Protein AF-A0A7U4E8X8-F1 (afdb_monomer_lite)

pLDDT: mean 73.81, std 9.33, range [55.28, 93.12]

Sequence (133 aa):
MQKDKVYFARKFGVAEKDIVPEFLPVLIVSDQLAESTQALIEKVNGSITTHQHFYDKASPWAVFMNRWGWGAWAFLGLVIFSFLLMFFSTNRQKLAQLESVMIYNDSTKTYFIDRRFYKVVNTKSKKGIELIP

Secondary structure (DSSP, 8-state):
-HHHHHHHHHHHT--GGGS-GGGHHHHHHHHHHHHHHHHHHHHHHHHHHHHHHHHHHS-HHHHHHHHHHHHHHHHHHHHHHHHHHHHHHHHHHHHHHHHHTEEEETTTTEEEE-TTSEEEEE-SS-EEEEEP-

Organism: Runella slithyformis (strain ATCC 29530 / DSM 19594 / LMG 11500 / NCIMB 11436 / LSU 4) (NCBI:txid761193)

Foldseek 3Di:
DQVLLVVVCVVVVHDSVPDDPVCSVVVVVVVVVVVVVVVVVVVVVVVVVVVVVCVVPPDPVVVVCVVVVVVVVVVVVVVVVVVVVVVVVVVVVVVVVVVVQWDADPVVRDTDRDPVQWDQDDDPVDGDIDGDD

Structure (mmCIF, N/CA/C/O backbone):
data_AF-A0A7U4E8X8-F1
#
_entry.id   AF-A0A7U4E8X8-F1
#
loop_
_atom_site.group_PDB
_atom_site.id
_atom_site.type_symbol
_atom_site.label_atom_id
_atom_site.label_alt_id
_atom_site.label_comp_id
_atom_site.label_asym_id
_atom_site.label_entity_id
_atom_site.label_seq_id
_atom_site.pdbx_PDB_ins_code
_atom_site.Cartn_x
_atom_site.Cartn_y
_atom_site.Cartn_z
_atom_site.occupancy
_atom_site.B_iso_or_equiv
_atom_site.auth_seq_id
_atom_site.auth_comp_id
_atom_site.auth_asym_id
_atom_site.auth_atom_id
_atom_site.pdbx_PDB_model_num
ATOM 1 N N . MET A 1 1 ? 2.972 26.895 -38.877 1.00 59.22 1 MET A N 1
ATOM 2 C CA . MET A 1 1 ? 2.533 26.167 -40.091 1.00 59.22 1 MET A CA 1
ATOM 3 C C . MET A 1 1 ? 3.669 25.864 -41.063 1.00 59.22 1 MET A C 1
ATOM 5 O O . MET A 1 1 ? 3.952 24.691 -41.247 1.00 59.22 1 MET A O 1
ATOM 9 N N . GLN A 1 2 ? 4.341 26.845 -41.686 1.00 62.38 2 GLN A N 1
ATOM 10 C CA . GLN A 1 2 ? 5.398 26.534 -42.672 1.00 62.38 2 GLN A CA 1
ATOM 11 C C . GLN A 1 2 ? 6.643 25.889 -42.034 1.00 62.38 2 GLN A C 1
ATOM 13 O O . GLN A 1 2 ? 7.151 24.906 -42.556 1.00 62.38 2 GLN A O 1
ATOM 18 N N . LYS A 1 3 ? 7.066 26.357 -40.848 1.00 73.94 3 LYS A N 1
ATOM 19 C CA . LYS A 1 3 ? 8.163 25.738 -40.074 1.00 73.94 3 LYS A CA 1
ATOM 20 C C . LYS A 1 3 ? 7.860 24.291 -39.658 1.00 73.94 3 LYS A C 1
ATOM 22 O O . LYS A 1 3 ? 8.739 23.440 -39.730 1.00 73.94 3 LYS A O 1
ATOM 27 N N . ASP A 1 4 ? 6.611 24.015 -39.293 1.00 68.19 4 ASP A N 1
ATOM 28 C CA . ASP A 1 4 ? 6.168 22.683 -38.863 1.00 68.19 4 ASP A CA 1
ATOM 29 C C . ASP A 1 4 ? 6.110 21.710 -40.052 1.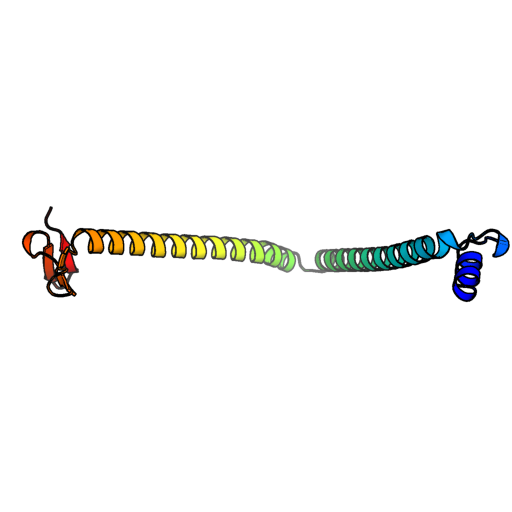00 68.19 4 ASP A C 1
ATOM 31 O O . ASP A 1 4 ? 6.526 20.562 -39.935 1.00 68.19 4 ASP A O 1
ATOM 35 N N . LYS A 1 5 ? 5.693 22.181 -41.240 1.00 70.62 5 LYS A N 1
ATOM 36 C CA . LYS A 1 5 ? 5.757 21.386 -42.478 1.00 70.62 5 LYS A CA 1
ATOM 37 C C . LYS A 1 5 ? 7.185 20.995 -42.840 1.00 70.62 5 LYS A C 1
ATOM 39 O O . LYS A 1 5 ? 7.423 19.831 -43.135 1.00 70.62 5 LYS A O 1
ATOM 44 N N . VAL A 1 6 ? 8.124 21.940 -42.777 1.00 79.00 6 VAL A N 1
ATOM 45 C CA . VAL A 1 6 ? 9.552 21.690 -43.045 1.00 79.00 6 VAL A CA 1
ATOM 46 C C . VAL A 1 6 ? 10.113 20.658 -42.057 1.00 79.00 6 VAL A C 1
ATOM 48 O O . VAL A 1 6 ? 10.852 19.753 -42.446 1.00 79.00 6 VAL A O 1
ATOM 51 N N . TYR A 1 7 ? 9.736 20.762 -40.779 1.00 82.00 7 TYR A N 1
ATOM 52 C CA . TYR A 1 7 ? 10.145 19.818 -39.739 1.00 82.00 7 TYR A CA 1
ATOM 53 C C . TYR A 1 7 ? 9.648 18.393 -40.024 1.00 82.00 7 TYR A C 1
ATOM 55 O O . TYR A 1 7 ? 10.458 17.466 -40.072 1.00 82.00 7 TYR A O 1
ATOM 63 N N . PHE A 1 8 ? 8.350 18.209 -40.287 1.00 80.44 8 PHE A N 1
ATOM 64 C CA . PHE A 1 8 ? 7.788 16.879 -40.551 1.00 80.44 8 PHE A CA 1
ATOM 65 C C . PHE A 1 8 ? 8.211 16.296 -41.900 1.00 80.44 8 PHE A C 1
ATOM 67 O O . PHE A 1 8 ? 8.460 15.095 -41.984 1.00 80.44 8 PHE A O 1
ATOM 74 N N . ALA A 1 9 ? 8.382 17.131 -42.927 1.00 78.31 9 ALA A N 1
ATOM 75 C CA . ALA A 1 9 ? 8.940 16.727 -44.216 1.00 78.31 9 ALA A CA 1
ATOM 76 C C . ALA A 1 9 ? 10.332 16.109 -44.045 1.00 78.31 9 ALA A C 1
ATOM 78 O O . ALA A 1 9 ? 10.613 15.025 -44.555 1.00 78.31 9 ALA A O 1
ATOM 79 N N . ARG A 1 10 ? 11.188 16.750 -43.240 1.00 82.62 10 ARG A N 1
ATOM 80 C CA . ARG A 1 10 ? 12.518 16.226 -42.917 1.00 82.62 10 ARG A CA 1
ATOM 81 C C . ARG A 1 10 ? 12.459 14.985 -42.020 1.00 82.62 10 ARG A C 1
ATOM 83 O O . ARG A 1 10 ? 13.220 14.055 -42.258 1.00 82.62 10 ARG A O 1
ATOM 90 N N . LYS A 1 11 ? 11.582 14.960 -41.011 1.00 79.62 11 LYS A N 1
ATOM 91 C CA . LYS A 1 11 ? 11.479 13.862 -40.030 1.00 79.62 11 LYS A CA 1
ATOM 92 C C . LYS A 1 11 ? 10.963 12.558 -40.642 1.00 79.62 11 LYS A C 1
ATOM 94 O O . LYS A 1 11 ? 11.456 11.493 -40.290 1.00 79.62 11 LYS A O 1
ATOM 99 N N . PHE A 1 12 ? 10.017 12.645 -41.576 1.00 78.88 12 PHE A N 1
ATOM 100 C CA . PHE A 1 12 ? 9.418 11.483 -42.241 1.00 78.88 12 PHE A CA 1
ATOM 101 C C . PHE A 1 12 ? 9.960 11.228 -43.658 1.00 78.88 12 PHE A C 1
ATOM 103 O O . PHE A 1 12 ? 9.566 10.251 -44.287 1.00 78.88 12 PHE A O 1
ATOM 110 N N . GLY A 1 13 ? 10.859 12.080 -44.168 1.00 79.81 13 GLY A N 1
ATOM 111 C CA . GLY A 1 13 ? 11.460 11.927 -45.498 1.00 79.81 13 GLY A CA 1
ATOM 112 C C . GLY A 1 13 ? 10.490 12.175 -46.660 1.00 79.81 13 GLY A C 1
ATOM 113 O O . GLY A 1 13 ? 10.628 11.558 -47.713 1.00 79.81 13 GLY A O 1
ATOM 114 N N . VAL A 1 14 ? 9.504 13.057 -46.478 1.00 81.50 14 VAL A N 1
ATOM 115 C CA . VAL A 1 14 ? 8.430 13.340 -47.450 1.00 81.50 14 VAL A CA 1
ATOM 116 C C . VAL A 1 14 ? 8.562 14.774 -47.968 1.00 81.50 14 VAL A C 1
ATOM 118 O O . VAL A 1 14 ? 9.015 15.653 -47.238 1.00 81.50 14 VAL A O 1
ATOM 121 N N . ALA A 1 15 ? 8.178 15.054 -49.217 1.00 77.06 15 ALA A N 1
ATOM 122 C CA . ALA A 1 15 ? 8.233 16.417 -49.744 1.00 77.06 15 ALA A CA 1
ATOM 123 C C . ALA A 1 15 ? 7.176 17.324 -49.079 1.00 77.06 15 ALA A C 1
ATOM 125 O O . ALA A 1 15 ? 6.031 16.925 -48.880 1.00 77.06 15 ALA A O 1
ATOM 126 N N . GLU A 1 16 ? 7.527 18.583 -48.786 1.00 72.38 16 GLU A N 1
ATOM 127 C CA . GLU A 1 16 ? 6.652 19.541 -48.073 1.00 72.38 16 GLU A CA 1
ATOM 128 C C . GLU A 1 16 ? 5.286 19.765 -48.742 1.00 72.38 16 GLU A C 1
ATOM 130 O O . GLU A 1 16 ? 4.295 20.074 -48.073 1.00 72.38 16 GLU A O 1
ATOM 135 N N . LYS A 1 17 ? 5.239 19.604 -50.068 1.00 75.19 17 LYS A N 1
ATOM 136 C CA . LYS A 1 17 ? 4.032 19.719 -50.896 1.00 75.19 17 LYS A CA 1
ATOM 137 C C . LYS A 1 17 ? 3.014 18.601 -50.649 1.00 75.19 17 LYS A C 1
ATOM 139 O O . LYS A 1 17 ? 1.827 18.829 -50.854 1.00 75.19 17 LYS A O 1
ATOM 144 N N . ASP A 1 18 ? 3.466 17.445 -50.170 1.00 76.62 18 ASP A N 1
ATOM 145 C CA . ASP A 1 18 ? 2.624 16.269 -49.937 1.00 76.62 18 ASP A CA 1
ATOM 146 C C . ASP A 1 18 ? 2.030 16.271 -48.513 1.00 76.62 18 ASP A C 1
ATOM 148 O O . ASP A 1 18 ? 1.150 15.474 -48.190 1.00 76.62 18 ASP A O 1
ATOM 152 N N . ILE A 1 19 ? 2.460 17.208 -47.654 1.00 71.38 19 ILE A N 1
ATOM 153 C CA . ILE A 1 19 ? 1.908 17.394 -46.308 1.00 71.38 19 ILE A CA 1
ATOM 154 C C . ILE A 1 19 ? 0.700 18.329 -46.385 1.00 71.38 19 ILE A C 1
ATOM 156 O O . ILE A 1 19 ? 0.827 19.561 -46.480 1.00 71.38 19 ILE A O 1
ATOM 160 N N . VAL A 1 20 ? -0.491 17.739 -46.299 1.00 81.06 20 VAL A N 1
ATOM 161 C CA . VAL A 1 20 ? -1.758 18.479 -46.258 1.00 81.06 20 VAL A CA 1
ATOM 162 C C . VAL A 1 20 ? -1.817 19.328 -44.975 1.00 81.06 20 VAL A C 1
ATOM 164 O O . VAL A 1 20 ? -1.555 18.809 -43.887 1.00 81.06 20 VAL A O 1
ATOM 167 N N . PRO A 1 21 ? -2.162 20.631 -45.058 1.00 75.88 21 PRO A N 1
ATOM 168 C CA . PRO A 1 21 ? -2.203 21.519 -43.894 1.00 75.88 21 PRO A CA 1
ATOM 169 C C . PRO A 1 21 ? -3.143 21.055 -42.774 1.00 75.88 21 PRO A C 1
ATOM 171 O O . PRO A 1 21 ? -2.901 21.355 -41.611 1.00 75.88 21 PRO A O 1
ATOM 174 N N . GLU A 1 22 ? -4.198 20.321 -43.120 1.00 80.44 22 GLU A N 1
ATOM 175 C CA . GLU A 1 22 ? -5.218 19.825 -42.190 1.00 80.44 22 GLU A CA 1
ATOM 176 C C . GLU A 1 22 ? -4.699 18.709 -41.271 1.00 80.44 22 GLU A C 1
ATOM 178 O O . GLU A 1 22 ? -5.175 18.572 -40.148 1.00 80.44 22 GLU A O 1
ATOM 183 N N . PHE A 1 23 ? -3.674 17.959 -41.696 1.00 76.44 23 PHE A N 1
ATOM 184 C CA . PHE A 1 23 ? -3.066 16.893 -40.889 1.00 76.44 23 PHE A CA 1
ATOM 185 C C . PHE A 1 23 ? -1.913 17.377 -40.000 1.00 76.44 23 PHE A C 1
ATOM 187 O O . PHE A 1 23 ? -1.469 16.635 -39.128 1.00 76.44 23 PHE A O 1
ATOM 194 N N . LEU A 1 24 ? -1.446 18.623 -40.154 1.00 77.56 24 LEU A N 1
ATOM 195 C CA . LEU A 1 24 ? -0.384 19.198 -39.314 1.00 77.56 24 LEU A CA 1
ATOM 196 C C . LEU A 1 24 ? -0.677 19.129 -37.810 1.00 77.56 24 LEU A C 1
ATOM 198 O O . LEU A 1 24 ? 0.211 18.701 -37.078 1.00 77.56 24 LEU A O 1
ATOM 202 N N . PRO A 1 25 ? -1.873 19.505 -37.317 1.00 80.12 25 PRO A N 1
ATOM 203 C CA . PRO A 1 25 ? -2.171 19.422 -35.890 1.00 80.12 25 PRO A CA 1
ATOM 204 C C . PRO A 1 25 ? -2.104 17.982 -35.372 1.00 80.12 25 PRO A C 1
ATOM 206 O O . PRO A 1 25 ? -1.590 17.743 -34.284 1.00 80.12 25 PRO A O 1
ATOM 209 N N . VAL A 1 26 ? -2.564 17.017 -36.174 1.00 81.62 26 VAL A N 1
ATOM 210 C CA . VAL A 1 26 ? -2.530 15.588 -35.830 1.00 81.62 26 VAL A CA 1
ATOM 211 C C . VAL A 1 26 ? -1.090 15.080 -35.786 1.00 81.62 26 VAL A C 1
ATOM 213 O O . VAL A 1 26 ? -0.721 14.398 -34.833 1.00 81.62 26 VAL A O 1
ATOM 216 N N . LEU A 1 27 ? -0.258 15.463 -36.760 1.00 79.62 27 LEU A N 1
ATOM 217 C CA . LEU A 1 27 ? 1.166 15.120 -36.787 1.00 79.62 27 LEU A CA 1
ATOM 218 C C . LEU A 1 27 ? 1.900 15.691 -35.568 1.00 79.62 27 LEU A C 1
ATOM 220 O O . LEU A 1 27 ? 2.609 14.947 -34.898 1.00 79.62 27 LEU A O 1
ATOM 224 N N . ILE A 1 28 ? 1.654 16.957 -35.214 1.00 82.06 28 ILE A N 1
ATOM 225 C CA . ILE A 1 28 ? 2.233 17.602 -34.023 1.00 82.06 28 ILE A CA 1
ATOM 226 C C . ILE A 1 28 ? 1.855 16.850 -32.746 1.00 82.06 28 ILE A C 1
ATOM 228 O O . ILE A 1 28 ? 2.731 16.520 -31.950 1.00 82.06 28 ILE A O 1
ATOM 232 N N . VAL A 1 29 ? 0.569 16.543 -32.561 1.00 82.56 29 VAL A N 1
ATOM 233 C CA . VAL A 1 29 ? 0.095 15.827 -31.36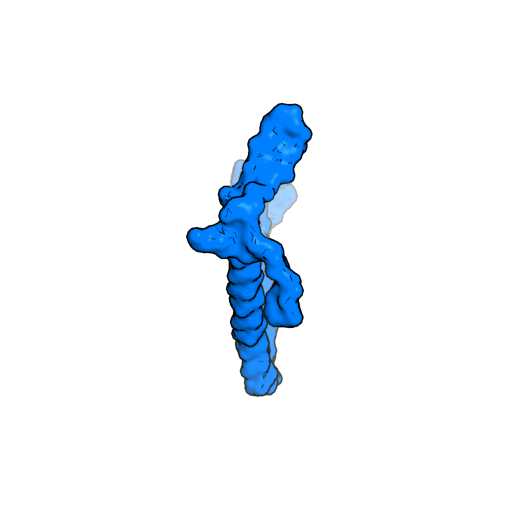8 1.00 82.56 29 VAL A CA 1
ATOM 234 C C . VAL A 1 29 ? 0.667 14.411 -31.314 1.00 82.56 29 VAL A C 1
ATOM 236 O O . VAL A 1 29 ? 1.111 13.974 -30.255 1.00 82.56 29 VAL A O 1
ATOM 239 N N . SER A 1 30 ? 0.700 13.697 -32.442 1.00 81.06 30 SER A N 1
ATOM 240 C CA . SER A 1 30 ? 1.253 12.340 -32.502 1.00 81.06 30 SER A CA 1
ATOM 241 C C . SER A 1 30 ? 2.744 12.303 -32.171 1.00 81.06 30 SER A C 1
ATOM 243 O O . SER A 1 30 ? 3.205 11.380 -31.504 1.00 81.06 30 SER A O 1
ATOM 245 N N . ASP A 1 31 ? 3.479 13.336 -32.575 1.00 82.69 31 ASP A N 1
ATOM 246 C CA . ASP A 1 31 ? 4.912 13.435 -32.352 1.00 82.69 31 ASP A CA 1
ATOM 247 C C . ASP A 1 31 ? 5.246 13.744 -30.891 1.00 82.69 31 ASP A C 1
ATOM 249 O O . ASP A 1 31 ? 6.073 13.076 -30.276 1.00 82.69 31 ASP A O 1
ATOM 253 N N . GLN A 1 32 ? 4.503 14.675 -30.290 1.00 84.06 32 GLN A N 1
ATOM 254 C CA . GLN A 1 32 ? 4.576 14.947 -28.855 1.00 84.06 32 GLN A CA 1
ATOM 255 C C . GLN A 1 32 ? 4.209 13.709 -28.026 1.00 84.06 32 GLN A C 1
ATOM 257 O O . GLN A 1 32 ? 4.842 13.419 -27.007 1.00 84.06 32 GLN A O 1
ATOM 262 N N . LEU A 1 33 ? 3.209 12.941 -28.469 1.00 82.19 33 LEU A N 1
ATOM 263 C CA . LEU A 1 33 ? 2.829 11.692 -27.820 1.00 82.19 33 LEU A CA 1
ATOM 264 C C . LEU A 1 33 ? 3.950 10.650 -27.933 1.00 82.19 33 LEU A C 1
ATOM 266 O O . LEU A 1 33 ? 4.285 10.011 -26.935 1.00 82.19 33 LEU A O 1
ATOM 270 N N . ALA A 1 34 ? 4.565 10.508 -29.108 1.00 83.44 34 ALA A N 1
ATOM 271 C CA . ALA A 1 34 ? 5.676 9.591 -29.334 1.00 83.44 34 ALA A CA 1
ATOM 272 C C . ALA A 1 34 ? 6.892 9.942 -28.462 1.00 83.44 34 ALA A C 1
ATOM 274 O O . ALA A 1 34 ? 7.420 9.060 -27.785 1.00 83.44 34 ALA A O 1
ATOM 275 N N . GLU A 1 35 ? 7.277 11.219 -28.393 1.00 83.12 35 GLU A N 1
ATOM 276 C CA . GLU A 1 35 ? 8.370 11.696 -27.535 1.00 83.12 35 GLU A CA 1
ATOM 277 C C . GLU A 1 35 ? 8.077 11.449 -26.049 1.00 83.12 35 GLU A C 1
ATOM 279 O O . GLU A 1 35 ? 8.921 10.923 -25.322 1.00 83.12 35 GLU A O 1
ATOM 284 N N . SER A 1 36 ? 6.857 11.749 -25.591 1.00 80.88 36 SER A N 1
ATOM 285 C CA . SER A 1 36 ? 6.466 11.500 -24.196 1.00 80.88 36 SER A CA 1
ATOM 286 C C . SER A 1 36 ? 6.458 10.007 -23.848 1.00 80.88 36 SER A C 1
ATOM 288 O O . SER A 1 36 ? 6.861 9.620 -22.749 1.00 80.88 36 SER A O 1
ATOM 290 N N . THR A 1 37 ? 6.065 9.160 -24.802 1.00 80.50 37 THR A N 1
ATOM 291 C CA . THR A 1 37 ? 6.034 7.706 -24.633 1.00 80.50 37 THR A CA 1
ATOM 292 C C . THR A 1 37 ? 7.448 7.135 -24.612 1.00 80.50 37 THR A C 1
ATOM 294 O O . THR A 1 37 ? 7.749 6.309 -23.756 1.00 80.50 37 THR A O 1
ATOM 297 N N . GLN A 1 38 ? 8.348 7.604 -25.481 1.00 75.56 38 GLN A N 1
ATOM 298 C CA . GLN A 1 38 ? 9.761 7.212 -25.460 1.00 75.56 38 GLN A CA 1
ATOM 299 C C . GLN A 1 38 ? 10.441 7.623 -24.153 1.00 75.56 38 GLN A C 1
ATOM 301 O O . GLN A 1 38 ? 11.083 6.789 -23.519 1.00 75.56 38 GLN A O 1
ATOM 306 N N . ALA A 1 39 ? 10.217 8.850 -23.679 1.00 74.56 39 ALA A N 1
ATOM 307 C CA . ALA A 1 39 ? 10.739 9.300 -22.391 1.00 74.56 39 ALA A CA 1
ATOM 308 C C . ALA A 1 39 ? 10.194 8.466 -21.215 1.00 74.56 39 ALA A C 1
ATOM 310 O O . ALA A 1 39 ? 10.909 8.203 -20.244 1.00 74.56 39 ALA A O 1
ATOM 311 N N . LEU A 1 40 ? 8.931 8.032 -21.281 1.00 74.19 40 LEU A N 1
ATOM 312 C CA . LEU A 1 40 ? 8.349 7.132 -20.286 1.00 74.19 40 LEU A CA 1
ATOM 313 C C . LEU A 1 40 ? 8.987 5.738 -20.352 1.00 74.19 40 LEU A C 1
ATOM 315 O O . LEU A 1 40 ? 9.342 5.190 -19.312 1.00 74.19 40 LEU A O 1
ATOM 319 N N . ILE A 1 41 ? 9.182 5.191 -21.554 1.00 74.00 41 ILE A N 1
ATOM 320 C CA . ILE A 1 41 ? 9.847 3.901 -21.775 1.00 74.00 41 ILE A CA 1
ATOM 321 C C . ILE A 1 41 ? 11.285 3.943 -21.251 1.00 74.00 41 ILE A C 1
ATOM 323 O O . ILE A 1 41 ? 11.697 3.024 -20.551 1.00 74.00 41 ILE A O 1
ATOM 327 N N . GLU A 1 42 ? 12.038 5.010 -21.512 1.00 72.38 42 GLU A N 1
ATOM 328 C CA . GLU A 1 42 ? 13.397 5.180 -20.990 1.00 72.38 42 GLU A CA 1
ATOM 329 C C . GLU A 1 42 ? 13.424 5.264 -19.463 1.00 72.38 42 GLU A C 1
ATOM 331 O O . GLU A 1 42 ? 14.262 4.624 -18.831 1.00 72.38 42 GLU A O 1
ATOM 336 N N . LYS A 1 43 ? 12.478 5.979 -18.842 1.00 71.25 43 LYS A N 1
ATOM 337 C CA . LYS A 1 43 ? 12.349 6.021 -17.376 1.00 71.25 43 LYS A CA 1
ATOM 338 C C . LYS A 1 43 ? 11.995 4.661 -16.788 1.00 71.25 43 LYS A C 1
ATOM 340 O O . LYS A 1 43 ? 12.541 4.290 -15.751 1.00 71.25 43 LYS A O 1
ATOM 345 N N . VAL A 1 44 ? 11.103 3.916 -17.434 1.00 69.38 44 VAL A N 1
ATOM 346 C CA . VAL A 1 44 ? 10.720 2.565 -17.013 1.00 69.38 44 VAL A CA 1
ATOM 347 C C . VAL A 1 44 ? 11.900 1.608 -17.174 1.00 69.38 44 VAL A C 1
ATOM 349 O O . VAL A 1 44 ? 12.244 0.919 -16.220 1.00 69.38 44 VAL A O 1
ATOM 352 N N . ASN A 1 45 ? 12.597 1.629 -18.309 1.00 68.88 45 ASN A N 1
ATOM 353 C CA . ASN A 1 45 ? 13.802 0.831 -18.536 1.00 68.88 45 ASN A CA 1
ATOM 354 C C . ASN A 1 45 ? 14.920 1.200 -17.547 1.00 68.88 45 ASN A C 1
ATOM 356 O O . ASN A 1 45 ? 15.567 0.314 -16.992 1.00 68.88 45 ASN A O 1
ATOM 360 N N . GLY A 1 46 ? 15.111 2.488 -17.255 1.00 67.38 46 GLY A N 1
ATOM 361 C CA . GLY A 1 46 ? 16.036 2.979 -16.231 1.00 67.38 46 GLY A CA 1
ATOM 362 C C . GLY A 1 46 ? 15.658 2.517 -14.820 1.00 67.38 46 GLY A C 1
ATOM 363 O O . GLY A 1 46 ? 16.508 2.071 -14.054 1.00 67.38 46 GLY A O 1
ATOM 364 N N . SER A 1 47 ? 14.372 2.549 -14.473 1.00 64.44 47 SER A N 1
ATOM 365 C CA . SER A 1 47 ? 13.868 2.050 -13.190 1.00 64.44 47 SER A CA 1
ATOM 366 C C . SER A 1 47 ? 14.044 0.534 -13.059 1.00 64.44 47 SER A C 1
ATOM 368 O O . SER A 1 47 ? 14.557 0.067 -12.042 1.00 64.44 47 SER A O 1
ATOM 370 N N . ILE A 1 48 ? 13.714 -0.232 -14.103 1.00 60.81 48 ILE A N 1
ATOM 371 C CA . ILE A 1 48 ? 13.877 -1.692 -14.147 1.00 60.81 48 ILE A CA 1
ATOM 372 C C . ILE A 1 48 ? 15.354 -2.071 -14.023 1.00 60.81 48 ILE A C 1
ATOM 374 O O . ILE A 1 48 ? 15.702 -2.900 -13.185 1.00 60.81 48 ILE A O 1
ATOM 378 N N . THR A 1 49 ? 16.237 -1.428 -14.790 1.00 61.06 49 THR A N 1
ATOM 379 C CA . THR A 1 49 ? 17.687 -1.674 -14.713 1.00 61.06 49 THR A CA 1
ATOM 380 C C . THR A 1 49 ? 18.261 -1.298 -13.350 1.00 61.06 49 THR A C 1
ATOM 382 O O . THR A 1 49 ? 19.083 -2.039 -12.821 1.00 61.06 49 THR A O 1
ATOM 385 N N . THR A 1 50 ? 17.789 -0.218 -12.723 1.00 59.84 50 THR A N 1
ATOM 386 C CA . THR A 1 50 ? 18.214 0.169 -11.366 1.00 59.84 50 THR A CA 1
ATOM 387 C C . THR A 1 50 ? 17.752 -0.843 -10.317 1.00 59.84 50 THR A C 1
ATOM 389 O O . THR A 1 50 ? 18.533 -1.236 -9.450 1.00 59.84 50 THR A O 1
ATOM 392 N N . HIS A 1 51 ? 16.504 -1.314 -10.405 1.00 59.72 51 HIS A N 1
ATOM 393 C CA . HIS A 1 51 ? 15.993 -2.366 -9.529 1.00 59.72 51 HIS A CA 1
ATOM 394 C C . HIS A 1 51 ? 16.767 -3.672 -9.709 1.00 59.72 51 HIS A C 1
ATOM 396 O O . HIS A 1 51 ? 17.181 -4.271 -8.720 1.00 59.72 51 HIS A O 1
ATOM 402 N N 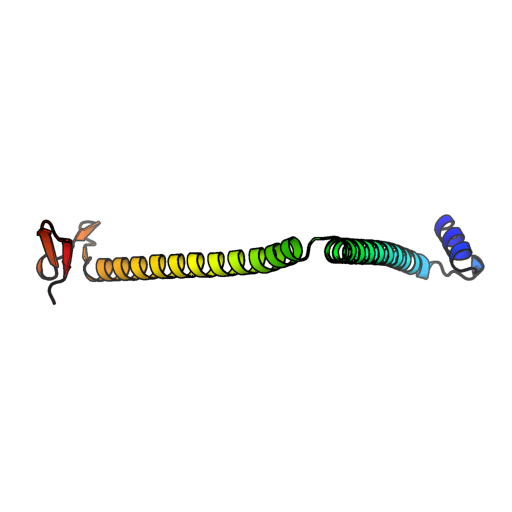. GLN A 1 52 ? 17.014 -4.089 -10.948 1.00 60.00 52 GLN A N 1
ATOM 403 C CA . GLN A 1 52 ? 17.738 -5.320 -11.241 1.00 60.00 52 GLN A CA 1
ATOM 404 C C . GLN A 1 52 ? 19.194 -5.24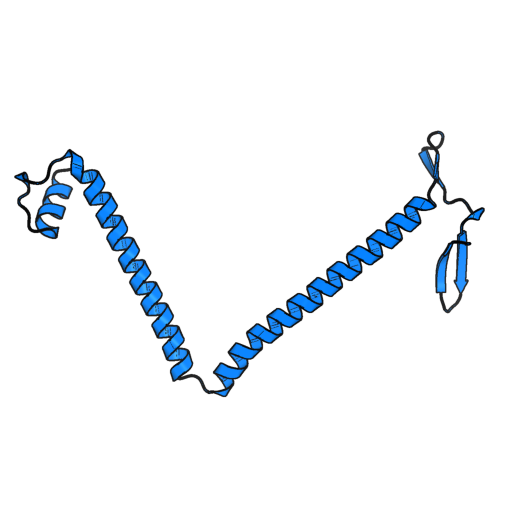7 -10.776 1.00 60.00 52 GLN A C 1
ATOM 406 O O . GLN A 1 52 ? 19.662 -6.139 -10.081 1.00 60.00 52 GLN A O 1
ATOM 411 N N . HIS A 1 53 ? 19.867 -4.124 -11.015 1.00 60.38 53 HIS A N 1
ATOM 412 C CA . HIS A 1 53 ? 21.236 -3.902 -10.562 1.00 60.38 53 HIS A CA 1
ATOM 413 C C . HIS A 1 53 ? 21.353 -3.833 -9.026 1.00 60.38 53 HIS A C 1
ATOM 415 O O . HIS A 1 53 ? 22.384 -4.212 -8.468 1.00 60.38 53 HIS A O 1
ATOM 421 N N . PHE A 1 54 ? 20.304 -3.387 -8.321 1.00 61.09 54 PHE A N 1
ATOM 422 C CA . PHE A 1 54 ? 20.225 -3.517 -6.865 1.00 61.09 54 PHE A CA 1
ATOM 423 C C . PHE A 1 54 ? 20.121 -4.987 -6.445 1.00 61.09 54 PHE A C 1
ATOM 425 O O . PHE A 1 54 ? 20.869 -5.403 -5.571 1.00 61.09 54 PHE A O 1
ATOM 432 N N . TYR A 1 55 ? 19.260 -5.791 -7.072 1.00 60.22 55 TYR A N 1
ATOM 433 C CA . TYR A 1 55 ? 19.137 -7.216 -6.739 1.00 60.22 55 TYR A CA 1
ATOM 434 C C . TYR A 1 55 ? 20.377 -8.044 -7.111 1.00 60.22 55 TYR A C 1
ATOM 436 O O . TYR A 1 55 ? 20.705 -8.975 -6.381 1.00 60.22 55 TYR A O 1
ATOM 444 N N . ASP A 1 56 ? 21.095 -7.673 -8.173 1.00 64.00 56 ASP A N 1
ATOM 445 C CA . ASP A 1 56 ? 22.303 -8.372 -8.630 1.00 64.00 56 ASP A CA 1
ATOM 446 C C . ASP A 1 56 ? 23.540 -8.059 -7.768 1.00 64.00 56 ASP A C 1
ATOM 448 O O . ASP A 1 56 ? 24.442 -8.889 -7.654 1.00 64.00 56 ASP A O 1
ATOM 452 N N . LYS A 1 57 ? 23.610 -6.865 -7.156 1.00 67.50 57 LYS A N 1
ATOM 453 C CA . LYS A 1 57 ? 24.761 -6.428 -6.337 1.00 67.50 57 LYS A CA 1
ATOM 454 C C . LYS A 1 57 ? 24.495 -6.379 -4.835 1.00 67.50 57 LYS A C 1
ATOM 456 O O . LYS A 1 57 ? 25.446 -6.265 -4.060 1.00 67.50 57 LYS A O 1
ATOM 461 N N . ALA A 1 58 ? 23.239 -6.420 -4.401 1.00 65.19 58 ALA A N 1
ATOM 462 C CA . ALA A 1 58 ? 22.909 -6.438 -2.983 1.00 65.19 58 ALA A CA 1
ATOM 463 C C . ALA A 1 58 ? 23.243 -7.800 -2.372 1.00 65.19 58 ALA A C 1
ATOM 465 O O . ALA A 1 58 ? 23.079 -8.851 -2.990 1.00 65.19 58 ALA A O 1
ATOM 466 N N . SER A 1 59 ? 23.682 -7.789 -1.113 1.00 77.31 59 SER A N 1
ATOM 467 C CA . SER A 1 59 ? 23.882 -9.036 -0.384 1.00 77.31 59 SER A CA 1
ATOM 468 C C . SER A 1 59 ? 22.547 -9.791 -0.268 1.00 77.31 59 SER A C 1
ATOM 470 O O . SER A 1 59 ? 21.498 -9.159 -0.086 1.00 77.31 59 SER A O 1
ATOM 472 N N . PRO A 1 60 ? 22.554 -11.137 -0.303 1.00 74.88 60 PRO A N 1
ATOM 473 C CA . PRO A 1 60 ? 21.338 -11.936 -0.136 1.00 74.88 60 PRO A CA 1
ATOM 474 C C . PRO A 1 60 ? 20.552 -11.565 1.129 1.00 74.88 60 PRO A C 1
ATOM 476 O O . PRO A 1 60 ? 19.323 -11.584 1.134 1.00 74.88 60 PRO A O 1
ATOM 479 N N . TRP A 1 61 ? 21.261 -11.146 2.182 1.00 75.06 61 TRP A N 1
ATOM 480 C CA . TRP A 1 61 ? 20.665 -10.660 3.421 1.00 75.06 61 TRP A CA 1
ATOM 481 C C . TRP A 1 61 ? 19.928 -9.327 3.258 1.00 75.06 61 TRP A C 1
ATOM 483 O O . TRP A 1 61 ? 18.819 -9.179 3.762 1.00 75.06 61 TRP A O 1
ATOM 493 N N . ALA A 1 62 ? 20.492 -8.365 2.524 1.00 73.00 62 ALA A N 1
ATOM 494 C CA . ALA A 1 62 ? 19.827 -7.092 2.258 1.00 73.00 62 ALA A CA 1
ATOM 495 C C . ALA A 1 62 ? 18.559 -7.288 1.414 1.00 73.00 62 ALA A C 1
ATOM 497 O O . ALA A 1 62 ? 17.519 -6.710 1.721 1.00 73.00 62 ALA A O 1
ATOM 498 N N . VAL A 1 63 ? 18.612 -8.158 0.402 1.00 71.00 63 VAL A N 1
ATOM 499 C CA . VAL A 1 63 ? 17.447 -8.533 -0.417 1.00 71.00 63 VAL A CA 1
ATOM 500 C C . VAL A 1 63 ? 16.367 -9.210 0.430 1.00 71.00 63 VAL A C 1
ATOM 502 O O . VAL A 1 63 ? 15.185 -8.874 0.318 1.00 71.00 63 VAL A O 1
ATOM 505 N N . PHE A 1 64 ? 16.770 -10.130 1.310 1.00 72.75 64 PHE A N 1
ATOM 506 C CA . PHE A 1 64 ? 15.875 -10.813 2.240 1.00 72.75 64 PHE A CA 1
ATOM 507 C C . PHE A 1 64 ? 15.208 -9.830 3.210 1.00 72.75 64 PHE A C 1
ATOM 509 O O . PHE A 1 64 ? 13.983 -9.802 3.298 1.00 72.75 64 PHE A O 1
ATOM 516 N N . MET A 1 65 ? 15.984 -8.967 3.867 1.00 77.12 65 MET A N 1
ATOM 517 C CA . MET A 1 65 ? 15.475 -7.974 4.818 1.00 77.12 65 MET A CA 1
ATOM 518 C C . MET A 1 65 ? 14.573 -6.936 4.155 1.00 77.12 65 MET A C 1
ATOM 520 O O . MET A 1 65 ? 13.603 -6.510 4.768 1.00 77.12 65 MET A O 1
ATOM 524 N N . ASN A 1 66 ? 14.833 -6.553 2.903 1.00 75.12 66 ASN A N 1
ATOM 525 C CA . ASN A 1 66 ? 13.973 -5.607 2.194 1.00 75.12 66 ASN A CA 1
ATOM 526 C C . ASN A 1 66 ? 12.615 -6.250 1.855 1.00 75.12 66 ASN A C 1
ATOM 528 O O . ASN A 1 66 ? 11.566 -5.671 2.126 1.00 75.12 66 ASN A O 1
ATOM 532 N N . ARG A 1 67 ? 12.612 -7.498 1.360 1.00 73.62 67 ARG A N 1
ATOM 533 C CA . ARG A 1 67 ? 11.376 -8.271 1.130 1.00 73.62 67 ARG A CA 1
ATOM 534 C C . ARG A 1 67 ? 10.580 -8.503 2.417 1.00 73.62 67 ARG A C 1
ATOM 536 O O . ARG A 1 67 ? 9.363 -8.331 2.421 1.00 73.62 67 ARG A O 1
ATOM 543 N N . TRP A 1 68 ? 11.258 -8.864 3.503 1.00 76.50 68 TRP A N 1
ATOM 544 C CA . TRP A 1 68 ? 10.623 -9.092 4.802 1.00 76.50 68 TRP A CA 1
ATOM 545 C C . TRP A 1 68 ? 10.187 -7.803 5.491 1.00 76.50 68 TRP A C 1
ATOM 547 O O . TRP A 1 68 ? 9.150 -7.796 6.145 1.00 76.50 68 TRP A O 1
ATOM 557 N N . GLY A 1 69 ? 10.920 -6.707 5.303 1.00 78.25 69 GLY A N 1
ATOM 558 C CA . GLY A 1 69 ? 10.584 -5.395 5.842 1.00 78.25 69 GLY A CA 1
ATOM 559 C C . GLY A 1 69 ? 9.213 -4.937 5.362 1.00 78.25 69 GLY A C 1
ATOM 560 O O . GLY A 1 69 ? 8.357 -4.618 6.181 1.00 78.25 69 GLY A O 1
ATOM 561 N N . TRP A 1 70 ? 8.953 -5.002 4.052 1.00 79.56 70 TRP A N 1
ATOM 562 C CA . TRP A 1 70 ? 7.639 -4.658 3.496 1.00 79.56 70 TRP A CA 1
ATOM 563 C C . TRP A 1 70 ? 6.515 -5.567 4.010 1.00 79.56 70 TRP A C 1
ATOM 565 O O . TRP A 1 70 ? 5.442 -5.072 4.354 1.00 79.56 70 TRP A O 1
ATOM 575 N N . GLY A 1 71 ? 6.763 -6.876 4.127 1.00 80.19 71 GLY A N 1
ATOM 576 C CA . GLY A 1 71 ? 5.794 -7.821 4.693 1.00 80.19 71 GLY A CA 1
ATOM 577 C C . GLY A 1 71 ? 5.479 -7.549 6.168 1.00 80.19 71 GLY A C 1
ATOM 578 O O . GLY A 1 71 ? 4.313 -7.548 6.564 1.00 80.19 71 GLY A O 1
ATOM 579 N N . ALA A 1 72 ? 6.500 -7.249 6.973 1.00 84.31 72 ALA A N 1
ATOM 580 C CA . ALA A 1 72 ? 6.353 -6.918 8.386 1.00 84.31 72 ALA A CA 1
ATOM 581 C C . ALA A 1 72 ? 5.584 -5.604 8.589 1.00 84.31 72 ALA A C 1
ATOM 583 O O . ALA A 1 72 ? 4.692 -5.546 9.435 1.00 84.31 72 ALA A O 1
ATOM 584 N N . TRP A 1 73 ? 5.862 -4.574 7.783 1.00 85.44 73 TRP A N 1
ATOM 585 C CA . TRP A 1 73 ? 5.123 -3.308 7.821 1.00 85.44 73 TRP A CA 1
ATOM 586 C C . TRP A 1 73 ? 3.658 -3.472 7.407 1.00 85.44 73 TRP A C 1
ATOM 588 O O . TRP A 1 73 ? 2.777 -2.916 8.062 1.00 85.44 73 TRP A O 1
ATOM 598 N N . ALA A 1 74 ? 3.375 -4.271 6.373 1.00 84.94 74 ALA A N 1
ATOM 599 C CA . ALA A 1 74 ? 2.005 -4.566 5.955 1.00 84.94 74 ALA A CA 1
ATOM 600 C C . ALA A 1 74 ? 1.218 -5.309 7.049 1.00 84.94 74 ALA A C 1
ATOM 602 O O . ALA A 1 74 ? 0.073 -4.959 7.345 1.00 84.94 74 ALA A O 1
ATOM 603 N N . PHE A 1 75 ? 1.846 -6.294 7.698 1.00 86.69 75 PHE A N 1
ATOM 604 C CA . PHE A 1 75 ? 1.243 -7.022 8.811 1.00 86.69 75 PHE A CA 1
ATOM 605 C C . PHE A 1 75 ? 0.993 -6.114 10.023 1.00 86.69 75 PHE A C 1
ATOM 607 O O . PHE A 1 75 ? -0.105 -6.115 10.579 1.00 86.69 75 PHE A O 1
ATOM 614 N N . LEU A 1 76 ? 1.970 -5.281 10.395 1.00 90.50 76 LEU A N 1
ATOM 615 C CA . LEU A 1 76 ? 1.829 -4.312 11.483 1.00 90.50 76 LEU A CA 1
ATOM 616 C C . LEU A 1 76 ? 0.676 -3.332 11.213 1.00 90.50 76 LEU A C 1
ATOM 618 O O . LEU A 1 76 ? -0.135 -3.069 12.101 1.00 90.50 76 LEU A O 1
ATOM 622 N N . GLY A 1 77 ? 0.560 -2.844 9.974 1.00 91.06 77 GLY A N 1
ATOM 623 C CA . GLY A 1 77 ? -0.537 -1.978 9.546 1.00 91.06 77 GLY A CA 1
ATOM 624 C C . GLY A 1 77 ? -1.908 -2.637 9.714 1.00 91.06 77 GLY A C 1
ATOM 625 O O . GLY A 1 77 ? -2.816 -2.023 10.272 1.00 91.06 77 GLY A O 1
ATOM 626 N N . LEU A 1 78 ? -2.048 -3.905 9.313 1.00 92.12 78 LEU A N 1
ATOM 627 C CA . LEU A 1 78 ? -3.285 -4.674 9.492 1.00 92.12 78 LEU A CA 1
ATOM 628 C C . LEU A 1 78 ? -3.655 -4.869 10.966 1.00 92.12 78 LEU A C 1
ATOM 630 O O . LEU A 1 78 ? -4.829 -4.744 11.323 1.00 92.12 78 LEU A O 1
ATOM 634 N N . VAL A 1 79 ? -2.675 -5.148 11.828 1.00 93.12 79 VAL A N 1
ATOM 635 C CA . VAL A 1 79 ? -2.902 -5.319 13.271 1.00 93.12 79 VAL A CA 1
ATOM 636 C C . VAL A 1 79 ? -3.368 -4.008 13.905 1.00 93.12 79 VAL A C 1
ATOM 638 O O . VAL A 1 79 ? -4.370 -4.000 14.620 1.00 93.12 79 VAL A O 1
ATOM 641 N N . ILE A 1 80 ? -2.700 -2.890 13.603 1.00 91.94 80 ILE A N 1
ATOM 642 C CA . ILE A 1 80 ? -3.084 -1.562 14.109 1.00 91.94 80 ILE A CA 1
ATOM 643 C C . ILE A 1 80 ? -4.488 -1.191 13.624 1.00 91.94 80 ILE A C 1
ATOM 645 O O . ILE A 1 80 ? -5.323 -0.757 14.416 1.00 91.94 80 ILE A O 1
ATOM 649 N N . PHE A 1 81 ? -4.775 -1.399 12.340 1.00 92.69 81 PHE A N 1
ATOM 650 C CA . PHE A 1 81 ? -6.086 -1.113 11.767 1.00 92.69 81 PHE A CA 1
ATOM 651 C C . PHE A 1 81 ? -7.196 -1.946 12.424 1.00 92.69 81 PHE A C 1
ATOM 653 O O . PHE A 1 81 ? -8.230 -1.406 12.817 1.00 92.69 81 PHE A O 1
ATOM 660 N N . SER A 1 82 ? -6.957 -3.244 12.626 1.00 88.88 82 SER A N 1
ATOM 661 C CA . SER A 1 82 ? -7.899 -4.138 13.311 1.00 88.88 82 SER A CA 1
ATOM 662 C C . SER A 1 82 ? -8.148 -3.704 14.757 1.00 88.88 82 SER A C 1
ATOM 664 O O . SER A 1 82 ? -9.293 -3.681 15.212 1.00 88.88 82 SER A O 1
ATOM 666 N N . PHE A 1 83 ? -7.095 -3.296 15.470 1.00 92.12 83 PHE A N 1
ATOM 667 C CA . PHE A 1 83 ? -7.208 -2.775 16.830 1.00 92.12 83 PHE A CA 1
ATOM 668 C C . PHE A 1 83 ? -8.039 -1.486 16.885 1.00 92.12 83 PHE A C 1
ATOM 670 O O . PHE A 1 83 ? -8.927 -1.360 17.730 1.00 92.12 83 PHE A O 1
ATOM 677 N N . LEU A 1 84 ? -7.810 -0.551 15.959 1.00 90.88 84 LEU A N 1
ATOM 678 C CA . LEU A 1 84 ? -8.593 0.682 15.859 1.00 90.88 84 LEU A CA 1
ATOM 679 C C . LEU A 1 84 ? -10.077 0.385 15.617 1.00 90.88 84 LEU A C 1
ATOM 681 O O . LEU A 1 84 ? -10.928 0.921 16.326 1.00 90.88 84 LEU A O 1
ATOM 685 N N . LEU A 1 85 ? -10.401 -0.506 14.676 1.00 88.50 85 LEU A N 1
ATOM 686 C CA . LEU A 1 85 ? -11.786 -0.910 14.416 1.00 88.50 85 LEU A CA 1
ATOM 687 C C . LEU A 1 85 ? -12.452 -1.527 15.652 1.00 88.50 85 LEU A C 1
ATOM 689 O O . LEU A 1 85 ? -13.588 -1.176 15.979 1.00 88.50 85 LEU A O 1
ATOM 693 N N . MET A 1 86 ? -11.746 -2.402 16.373 1.00 89.00 86 MET A N 1
ATOM 694 C CA . MET A 1 86 ? -12.246 -2.993 17.615 1.00 89.00 86 MET A CA 1
ATOM 695 C C . MET A 1 86 ? -12.499 -1.925 18.689 1.00 89.00 86 MET A C 1
ATOM 697 O O . MET A 1 86 ? -13.541 -1.946 19.352 1.00 89.00 86 MET A O 1
ATOM 701 N N . PHE A 1 87 ? -11.586 -0.964 18.839 1.00 86.81 87 PHE A N 1
ATOM 702 C CA . PHE A 1 87 ? -11.722 0.140 19.786 1.00 86.81 87 PHE A CA 1
ATOM 703 C C . PHE A 1 87 ? -12.941 1.019 19.467 1.00 86.81 87 PHE A C 1
ATOM 705 O O . PHE A 1 87 ? -13.768 1.271 20.347 1.00 86.81 87 PHE A O 1
ATOM 712 N N . PHE A 1 88 ? -13.115 1.427 18.205 1.00 81.38 88 PHE A N 1
ATOM 713 C CA . PHE A 1 88 ? -14.276 2.213 17.776 1.00 81.38 88 PHE A CA 1
ATOM 714 C C . PHE A 1 88 ? -15.592 1.443 17.927 1.00 81.38 88 PHE A C 1
ATOM 716 O O . PHE A 1 88 ? -16.571 2.007 18.415 1.00 81.38 88 PHE A O 1
ATOM 723 N N . SER A 1 89 ? -15.614 0.153 17.581 1.00 84.69 89 SER A N 1
ATOM 724 C CA . SER A 1 89 ? -16.784 -0.716 17.762 1.00 84.69 89 SER A CA 1
ATOM 725 C C . SER A 1 89 ? -17.202 -0.808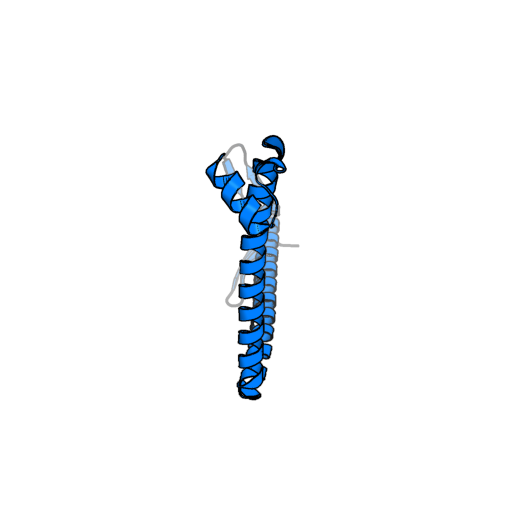 19.233 1.00 84.69 89 SER A C 1
ATOM 727 O O . SER A 1 89 ? -18.359 -0.562 19.575 1.00 84.69 89 SER A O 1
ATOM 729 N N . THR A 1 90 ? -16.243 -1.057 20.128 1.00 80.56 90 THR A N 1
ATOM 730 C CA . THR A 1 90 ? -16.499 -1.172 21.572 1.00 80.56 90 THR A CA 1
ATOM 731 C C . THR A 1 90 ? -17.026 0.139 22.157 1.00 80.56 90 THR A C 1
ATOM 733 O O . THR A 1 90 ? -17.959 0.140 22.960 1.00 80.56 90 THR A O 1
ATOM 736 N N . ASN A 1 91 ? -16.461 1.277 21.748 1.00 78.88 91 ASN A N 1
ATOM 737 C CA . ASN A 1 91 ? -16.926 2.584 22.211 1.00 78.88 91 ASN A CA 1
ATOM 738 C C . ASN A 1 91 ? -18.321 2.918 21.679 1.00 78.88 91 ASN A C 1
ATOM 740 O O . ASN A 1 91 ? -19.140 3.448 22.426 1.00 78.88 91 ASN A O 1
ATOM 744 N N . ARG A 1 92 ? -18.631 2.545 20.432 1.00 79.25 92 ARG A N 1
ATOM 745 C CA . ARG A 1 92 ? -19.977 2.693 19.871 1.00 79.25 92 ARG A CA 1
ATOM 746 C C . ARG A 1 92 ? -21.005 1.860 20.637 1.00 79.25 92 ARG A C 1
ATOM 748 O O . ARG A 1 92 ? -22.077 2.367 20.938 1.00 79.25 92 ARG A O 1
ATOM 755 N N . GLN A 1 93 ? -20.675 0.619 20.997 1.00 79.00 93 GLN A N 1
ATOM 756 C CA . GLN A 1 93 ? -21.554 -0.226 21.813 1.00 79.00 93 GLN A CA 1
ATOM 757 C C . GLN A 1 93 ? -21.797 0.370 23.204 1.00 79.00 93 GLN A C 1
ATOM 759 O O . GLN A 1 93 ? -22.936 0.405 23.660 1.00 79.00 93 GLN A O 1
ATOM 764 N N . LYS A 1 94 ? -20.753 0.898 23.856 1.00 75.38 94 LYS A N 1
ATOM 765 C CA . LYS A 1 94 ? -20.887 1.587 25.150 1.00 75.38 94 LYS A CA 1
ATOM 766 C C . LYS A 1 94 ? -21.758 2.840 25.056 1.00 75.38 94 LYS A C 1
ATOM 768 O O . LYS A 1 94 ? -22.560 3.073 25.952 1.00 75.38 94 LYS A O 1
ATOM 773 N N . LEU A 1 95 ? -21.621 3.625 23.986 1.00 76.38 95 LEU A N 1
ATOM 774 C CA . LEU A 1 95 ? -22.460 4.803 23.743 1.00 76.38 95 LEU A CA 1
ATOM 775 C C . LEU A 1 95 ? -23.924 4.419 23.513 1.00 76.38 95 LEU A C 1
ATOM 777 O O . LEU A 1 95 ? -24.792 5.009 24.142 1.00 76.38 95 LEU A O 1
ATOM 781 N N . ALA A 1 96 ? -24.193 3.393 22.701 1.00 73.19 96 ALA A N 1
ATOM 782 C CA . ALA A 1 96 ? -25.551 2.898 22.467 1.00 73.19 96 ALA A CA 1
ATOM 783 C C . ALA A 1 96 ? -26.203 2.356 23.753 1.00 73.19 96 ALA A C 1
ATOM 785 O O . ALA A 1 96 ? -27.380 2.596 24.012 1.00 73.19 96 ALA A O 1
ATOM 786 N N . GLN A 1 97 ? -25.431 1.663 24.598 1.00 70.62 97 GLN A N 1
ATOM 787 C CA . GLN A 1 97 ? -25.900 1.249 25.921 1.00 70.62 97 GLN A CA 1
ATOM 788 C C . GLN A 1 97 ? -26.212 2.456 26.808 1.00 70.62 97 GLN A C 1
ATOM 790 O O . GLN A 1 97 ? -27.247 2.461 27.462 1.00 70.62 97 GLN A O 1
ATOM 795 N N . LEU A 1 98 ? -25.364 3.487 26.810 1.00 69.31 98 LEU A N 1
ATOM 796 C CA . LEU A 1 98 ? -25.603 4.705 27.585 1.00 69.31 98 LEU A CA 1
ATOM 797 C C . LEU A 1 98 ? -26.861 5.449 27.110 1.00 69.31 98 LEU A C 1
ATOM 799 O O . LEU A 1 98 ? -27.641 5.912 27.935 1.00 69.31 98 LEU A O 1
ATOM 803 N N . GLU A 1 99 ? -27.067 5.530 25.795 1.00 69.88 99 GLU A N 1
ATOM 804 C CA . GLU A 1 99 ? -28.243 6.141 25.170 1.00 69.88 99 GLU A CA 1
ATOM 805 C C . GLU A 1 99 ? -29.529 5.396 25.550 1.00 69.88 99 GLU A C 1
ATOM 807 O O . GLU A 1 99 ? -30.524 6.032 25.879 1.00 69.88 99 GLU A O 1
ATOM 812 N N . SER A 1 100 ? -29.493 4.060 25.633 1.00 67.25 100 SER A N 1
ATOM 813 C CA . SER A 1 100 ? -30.666 3.252 26.009 1.00 67.25 100 SER A CA 1
ATOM 814 C C . SER A 1 100 ? -31.201 3.514 27.424 1.00 67.25 100 SER A C 1
ATOM 816 O O . SER A 1 100 ? -32.371 3.258 27.694 1.00 67.25 100 SER A O 1
ATOM 818 N N . VAL A 1 101 ? -30.363 4.038 28.324 1.00 67.38 101 VAL A N 1
ATOM 819 C CA . VAL A 1 101 ? -30.729 4.370 29.715 1.00 67.38 101 VAL A CA 1
ATOM 820 C C . VAL A 1 101 ? -30.945 5.868 29.933 1.00 67.38 101 VAL A C 1
ATOM 822 O O . VAL A 1 101 ? -31.321 6.281 31.033 1.00 67.38 101 VAL A O 1
ATOM 825 N N . MET A 1 102 ? -30.675 6.693 28.919 1.00 64.69 102 MET A N 1
ATOM 826 C CA . MET A 1 102 ? -30.735 8.144 29.021 1.00 64.69 102 MET A CA 1
ATOM 827 C C . MET A 1 102 ? -32.107 8.631 28.544 1.00 64.69 102 MET A C 1
ATOM 829 O O . MET A 1 102 ? -32.439 8.558 27.366 1.00 64.69 102 MET A O 1
ATOM 833 N N . ILE A 1 103 ? -32.918 9.134 29.472 1.00 66.50 103 ILE A N 1
ATOM 834 C CA . ILE A 1 103 ? -34.255 9.662 29.191 1.00 66.50 103 ILE A CA 1
ATOM 835 C C . ILE A 1 103 ? -34.146 11.182 29.064 1.00 66.50 103 ILE A C 1
ATOM 837 O O . ILE A 1 103 ? -33.646 11.860 29.968 1.00 66.50 103 ILE A O 1
ATOM 841 N N . TYR A 1 104 ? -34.608 11.725 27.938 1.00 67.12 104 TYR A N 1
ATOM 842 C CA . TYR A 1 104 ? -34.671 13.166 27.712 1.00 67.12 104 TYR A CA 1
ATOM 843 C C . TYR A 1 104 ? -35.999 13.733 28.218 1.00 67.12 104 TYR A C 1
ATOM 845 O O . TYR A 1 104 ? -37.063 13.201 27.906 1.00 67.12 104 TYR A O 1
ATOM 853 N N . ASN A 1 105 ? -35.944 14.811 29.002 1.00 66.31 105 ASN A N 1
ATOM 854 C CA . ASN A 1 105 ? -37.133 15.538 29.438 1.00 66.31 105 ASN A CA 1
ATOM 855 C C . ASN A 1 105 ? -37.245 16.868 28.680 1.00 66.31 105 ASN A C 1
ATOM 857 O O . ASN A 1 105 ? -36.501 17.812 28.963 1.00 66.31 105 ASN A O 1
ATOM 861 N N . ASP A 1 106 ? -38.210 16.955 27.761 1.00 66.00 106 ASP A N 1
ATOM 862 C CA . ASP A 1 106 ? -38.490 18.154 26.956 1.00 66.00 106 ASP A CA 1
ATOM 863 C C . ASP A 1 106 ? -38.837 19.388 27.805 1.00 66.00 106 ASP A C 1
ATOM 865 O O . ASP A 1 106 ? -38.505 20.516 27.437 1.00 66.00 106 ASP A O 1
ATOM 869 N N . SER A 1 107 ? -39.460 19.197 28.975 1.00 69.50 107 SER A N 1
ATOM 870 C CA . SER A 1 107 ? -39.890 20.302 29.838 1.00 69.50 107 SER A CA 1
ATOM 871 C C . SER A 1 107 ? -38.726 21.003 30.536 1.00 69.50 107 SER A C 1
ATOM 873 O O . SER A 1 107 ? -38.813 22.199 30.808 1.00 69.50 107 SER A O 1
ATOM 875 N N . THR A 1 108 ? -37.662 20.274 30.870 1.00 65.56 108 THR A N 1
ATOM 876 C CA . THR A 1 108 ? -36.512 20.804 31.623 1.00 65.56 108 THR A CA 1
ATOM 877 C C . THR A 1 108 ? -35.238 20.875 30.787 1.00 65.56 108 THR A C 1
ATOM 879 O O . THR A 1 108 ? -34.230 21.392 31.265 1.00 65.56 108 THR A O 1
ATOM 882 N N . LYS A 1 109 ? -35.275 20.381 29.539 1.00 68.38 109 LYS A N 1
ATOM 883 C CA . LYS A 1 109 ? -34.130 20.260 28.620 1.00 68.38 109 LYS A CA 1
ATOM 884 C C . LYS A 1 109 ? -32.927 19.547 29.244 1.00 68.38 109 LYS A C 1
ATOM 886 O O . LYS A 1 109 ? -31.779 19.872 28.946 1.00 68.38 109 LYS A O 1
ATOM 891 N N . THR A 1 110 ? -33.181 18.581 30.116 1.00 56.62 110 THR A N 1
ATOM 892 C CA . THR A 1 110 ? -32.142 17.850 30.846 1.00 56.62 110 THR A CA 1
ATOM 893 C C . THR A 1 110 ? -32.258 16.354 30.599 1.00 56.62 110 THR A C 1
ATOM 895 O O . THR A 1 110 ? -33.352 15.802 30.480 1.00 56.62 110 THR A O 1
ATOM 898 N N . TYR A 1 111 ? -31.096 15.709 30.499 1.00 62.69 111 TYR A N 1
ATOM 899 C CA . TYR A 1 111 ? -30.974 14.261 30.387 1.00 62.69 111 TYR A CA 1
ATOM 900 C C . TYR A 1 111 ? -30.898 13.660 31.785 1.00 62.69 111 TYR A C 1
ATOM 902 O O . TYR A 1 111 ? -30.086 14.090 32.609 1.00 62.69 111 TYR A O 1
ATOM 910 N N . PHE A 1 112 ? -31.722 12.653 32.045 1.00 63.12 112 PHE A N 1
ATOM 911 C CA . PHE A 1 112 ? -31.721 11.917 33.300 1.00 63.12 112 PHE A CA 1
ATOM 912 C C . PHE A 1 112 ? -31.431 10.448 33.023 1.00 63.12 112 PHE A C 1
ATOM 914 O O . PHE A 1 112 ? -31.916 9.875 32.052 1.00 63.12 112 PHE A O 1
ATOM 921 N N . ILE A 1 113 ? -30.640 9.835 33.896 1.00 60.38 113 ILE A N 1
ATOM 922 C CA . ILE A 1 113 ? -30.444 8.389 33.909 1.00 60.38 113 ILE A CA 1
ATOM 923 C C . ILE A 1 113 ? -31.321 7.881 35.058 1.00 60.38 113 ILE A C 1
ATOM 925 O O . ILE A 1 113 ? -31.139 8.311 36.200 1.00 60.38 113 ILE A O 1
ATOM 929 N N . ASP A 1 114 ? -32.311 7.031 34.777 1.00 58.62 114 ASP A N 1
ATOM 930 C CA . ASP A 1 114 ? -33.235 6.534 35.807 1.00 58.62 114 ASP A CA 1
ATOM 931 C C . ASP A 1 114 ? -32.547 5.469 36.678 1.00 58.62 114 ASP A C 1
ATOM 933 O O . ASP A 1 114 ? -32.130 4.413 36.199 1.00 58.62 114 ASP A O 1
ATOM 937 N N . ARG A 1 115 ? -32.425 5.756 37.984 1.00 57.31 115 ARG A N 1
ATOM 938 C CA . ARG A 1 115 ? -31.755 4.919 39.000 1.00 57.31 115 ARG A CA 1
ATOM 939 C C . ARG A 1 115 ? -32.300 3.493 39.105 1.00 57.31 115 ARG A C 1
ATOM 941 O O . ARG A 1 115 ? -31.644 2.659 39.722 1.00 57.31 115 ARG A O 1
ATOM 948 N N . ARG A 1 116 ? -33.478 3.198 38.552 1.00 61.38 116 ARG A N 1
ATOM 949 C CA . ARG A 1 116 ? -34.047 1.838 38.553 1.00 61.38 116 ARG A CA 1
ATOM 950 C C . ARG A 1 116 ? -33.266 0.858 37.680 1.00 61.38 116 ARG A C 1
ATOM 952 O O . ARG A 1 116 ? -33.286 -0.331 37.967 1.00 61.38 116 ARG A O 1
ATOM 959 N N . PHE A 1 117 ? -32.570 1.352 36.657 1.00 55.28 117 PHE A N 1
ATOM 960 C CA . PHE A 1 117 ? -31.902 0.515 35.657 1.00 55.28 117 PHE A CA 1
ATOM 961 C C . PHE A 1 117 ? -30.389 0.422 35.855 1.00 55.28 117 PHE A C 1
ATOM 963 O O . PHE A 1 117 ? -29.717 -0.289 35.111 1.00 55.28 117 PHE A O 1
ATOM 970 N N . TYR A 1 118 ? -29.826 1.122 36.848 1.00 59.78 118 TYR A N 1
ATOM 971 C CA . TYR A 1 118 ? -28.386 1.103 37.071 1.00 59.78 118 TYR A CA 1
ATOM 972 C C . TYR A 1 118 ? -27.967 1.267 38.534 1.00 59.78 118 TYR A C 1
ATOM 974 O O . TYR A 1 118 ? -28.566 1.995 39.322 1.00 59.78 118 TYR A O 1
ATOM 982 N N . LYS A 1 119 ? -26.850 0.628 38.879 1.00 66.88 119 LYS A N 1
ATOM 983 C CA . LYS A 1 119 ? -26.136 0.753 40.145 1.00 66.88 119 LYS A CA 1
ATOM 984 C C . LYS A 1 119 ? -24.791 1.426 39.900 1.00 66.88 119 LYS A C 1
ATOM 986 O O . LYS A 1 119 ? -24.011 1.007 39.051 1.00 66.88 119 LYS A O 1
ATOM 991 N N . VAL A 1 120 ? -24.483 2.461 40.676 1.00 62.16 120 VAL A N 1
ATOM 992 C CA . VAL A 1 120 ? -23.136 3.044 40.684 1.00 62.16 120 VAL A CA 1
ATOM 993 C C . VAL A 1 120 ? -22.243 2.164 41.552 1.00 62.16 120 VAL A C 1
ATOM 995 O O . VAL A 1 120 ? -22.511 1.978 42.740 1.00 62.16 120 VAL A O 1
ATOM 998 N N . VAL A 1 121 ? -21.186 1.614 40.959 1.00 71.44 121 VAL A N 1
ATOM 999 C CA . VAL A 1 121 ? -20.215 0.762 41.645 1.00 71.44 121 VAL A CA 1
ATOM 1000 C C . VAL A 1 121 ? -18.915 1.529 41.814 1.00 71.44 121 VAL A C 1
ATOM 1002 O O . VAL A 1 121 ? -18.338 2.043 40.856 1.00 71.44 121 VAL A O 1
ATOM 1005 N N . ASN A 1 122 ? -18.460 1.609 43.061 1.00 64.62 122 ASN A N 1
ATOM 1006 C CA . ASN A 1 122 ? -17.189 2.214 43.430 1.00 64.62 122 ASN A CA 1
ATOM 1007 C C . ASN A 1 122 ? -16.416 1.249 44.335 1.00 64.62 122 ASN A C 1
ATOM 1009 O O . ASN A 1 122 ? -16.349 1.425 45.550 1.00 64.62 122 ASN A O 1
ATOM 1013 N N . THR A 1 123 ? -15.880 0.184 43.741 1.00 75.06 123 THR A N 1
ATOM 1014 C CA . THR A 1 123 ? -15.011 -0.791 44.412 1.00 75.06 123 THR A CA 1
ATOM 1015 C C . THR A 1 123 ? -13.588 -0.715 43.856 1.00 75.06 123 THR A C 1
ATOM 1017 O O . THR A 1 123 ? -13.338 -0.144 42.795 1.00 75.06 123 THR A O 1
ATOM 1020 N N . LYS A 1 124 ? -12.613 -1.291 44.577 1.00 69.00 124 LYS A N 1
ATOM 1021 C CA . LYS A 1 124 ? -11.209 -1.337 44.119 1.00 69.00 124 LYS A CA 1
ATOM 1022 C C . LYS A 1 124 ? -11.035 -2.088 42.789 1.00 69.00 124 LYS A C 1
ATOM 1024 O O . LYS A 1 124 ? -10.112 -1.772 42.051 1.00 69.00 124 LYS A O 1
ATOM 1029 N N . SER A 1 125 ? -11.910 -3.050 42.489 1.00 72.38 125 SER A N 1
ATOM 1030 C CA . SER A 1 125 ? -11.879 -3.861 41.266 1.00 72.38 125 SER A CA 1
ATOM 1031 C C . SER A 1 125 ? -12.669 -3.265 40.097 1.00 72.38 125 SER A C 1
ATOM 1033 O O . SER A 1 125 ? -12.399 -3.620 38.952 1.00 72.38 125 SER A O 1
ATOM 1035 N N . LYS A 1 126 ? -13.638 -2.372 40.349 1.00 60.59 126 LYS A N 1
ATOM 1036 C CA . LYS A 1 126 ? -14.477 -1.775 39.304 1.00 60.59 126 LYS A CA 1
ATOM 1037 C C . LYS A 1 126 ? -15.046 -0.427 39.752 1.00 60.59 126 LYS A C 1
ATOM 1039 O O . LYS A 1 126 ? -15.638 -0.310 40.824 1.00 60.59 126 LYS A O 1
ATOM 1044 N N . LYS A 1 127 ? -14.888 0.590 38.905 1.00 72.12 127 LYS A N 1
ATOM 1045 C CA . LYS A 1 127 ? -15.496 1.916 39.078 1.00 72.12 127 LYS A CA 1
ATOM 1046 C C . LYS A 1 127 ? -16.340 2.240 37.854 1.00 72.12 127 LYS A C 1
ATOM 1048 O O . LYS A 1 127 ? -15.831 2.162 36.739 1.00 72.12 127 LYS A O 1
ATOM 1053 N N . GLY A 1 128 ? -17.607 2.590 38.051 1.00 71.94 128 GLY A N 1
ATOM 1054 C CA . GLY A 1 128 ? -18.500 2.976 36.960 1.00 71.94 128 GLY A CA 1
ATOM 1055 C C . GLY A 1 128 ? -19.972 2.698 37.241 1.00 71.94 128 GLY A C 1
ATOM 1056 O O . GLY A 1 128 ? -20.381 2.490 38.382 1.00 71.94 128 GLY A O 1
ATOM 1057 N N . ILE A 1 129 ? -20.765 2.716 36.175 1.00 66.00 129 ILE A N 1
ATOM 1058 C CA . ILE A 1 129 ? -22.201 2.447 36.191 1.00 66.00 129 ILE A CA 1
ATOM 1059 C C . ILE A 1 129 ? -22.415 1.005 35.708 1.00 66.00 129 ILE A C 1
ATOM 1061 O O . ILE A 1 129 ? -21.959 0.649 34.624 1.00 66.00 129 ILE A O 1
ATOM 1065 N N . GLU A 1 130 ? -23.061 0.169 36.518 1.00 70.50 130 GLU A N 1
ATOM 1066 C CA . GLU A 1 130 ? -23.514 -1.173 36.136 1.00 70.50 130 GLU A CA 1
ATOM 1067 C C . GLU A 1 130 ? -25.016 -1.160 35.883 1.00 70.50 130 GLU A C 1
ATOM 1069 O O . GLU A 1 130 ? -25.761 -0.610 36.687 1.00 70.50 130 GLU A O 1
ATOM 1074 N N . LEU A 1 131 ? -25.460 -1.775 34.790 1.00 61.22 131 LEU A N 1
ATOM 1075 C CA . LEU A 1 131 ? -26.882 -1.946 34.502 1.00 61.22 131 LEU A CA 1
ATOM 1076 C C . LEU A 1 131 ? -27.433 -3.117 35.323 1.00 61.22 131 LEU A C 1
ATOM 1078 O O . LEU 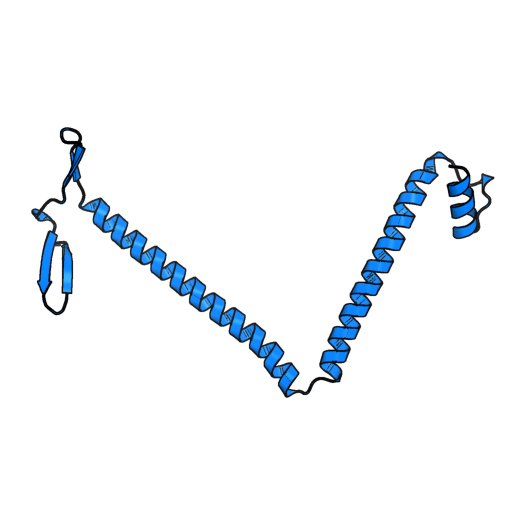A 1 131 ? -26.781 -4.157 35.430 1.00 61.22 131 LEU A O 1
ATOM 1082 N N . ILE A 1 132 ? -28.603 -2.927 35.928 1.00 62.97 132 ILE A N 1
ATOM 1083 C CA . ILE A 1 132 ? -29.321 -3.988 36.644 1.00 62.97 132 ILE A CA 1
ATOM 1084 C C . ILE A 1 132 ? -30.108 -4.778 35.578 1.00 62.97 132 ILE A C 1
ATOM 1086 O O . ILE A 1 132 ? -30.787 -4.128 34.783 1.00 62.97 132 ILE A O 1
ATOM 1090 N N . PRO A 1 133 ? -29.963 -6.117 35.497 1.00 57.91 133 PRO A N 1
ATOM 1091 C CA . PRO A 1 133 ? -30.664 -6.943 34.511 1.00 57.91 133 PRO A CA 1
ATOM 1092 C C . PRO A 1 133 ? -32.184 -6.934 34.693 1.00 57.91 133 PRO A C 1
ATOM 1094 O O . PRO A 1 133 ? -32.644 -6.775 35.849 1.00 57.91 133 PRO A O 1
#

Radius of gyration: 35.81 Å; chains: 1; bounding box: 65×38×95 Å